Protein AF-A0A1S6KZW1-F1 (afdb_monomer_lite)

Secondary structure (DSSP, 8-state):
--S-----HHHHH-HHHHHHHHSSSSEEEE--HHHHHH----SSS--SEEEE-S-HHHHHHHHHHHHHSS--S-EEEEETTTTEEEEE-SHHHHHTT--

pLDDT: mean 88.58, std 11.57, range [42.31, 96.94]

Radius of gyration: 18.27 Å; chains: 1; bounding box: 40×32×48 Å

Organism: Nilaparvata lugens (NCBI:txid108931)

Structure (mmCIF, N/CA/C/O backbone):
data_AF-A0A1S6KZW1-F1
#
_entry.id   AF-A0A1S6KZW1-F1
#
loop_
_atom_site.group_PDB
_atom_site.id
_atom_site.type_symbol
_atom_site.label_atom_id
_atom_site.label_alt_id
_atom_site.label_comp_id
_atom_site.label_asym_id
_atom_site.label_entity_id
_atom_site.label_seq_id
_atom_site.pdbx_PDB_ins_code
_atom_site.Cartn_x
_atom_site.Cartn_y
_atom_site.Cartn_z
_atom_site.occupancy
_atom_site.B_iso_or_equiv
_atom_site.auth_seq_id
_atom_site.auth_comp_id
_atom_site.auth_asym_id
_atom_site.auth_atom_id
_atom_site.pdbx_PDB_model_num
ATOM 1 N N . GLY A 1 1 ? -6.646 -18.664 7.887 1.00 56.50 1 GLY A N 1
ATOM 2 C CA . GLY A 1 1 ? -6.656 -18.052 9.221 1.00 56.50 1 GLY A CA 1
ATOM 3 C C . GLY A 1 1 ? -7.432 -16.798 9.015 1.00 56.50 1 GLY A C 1
ATOM 4 O O . GLY A 1 1 ? -6.886 -15.879 8.427 1.00 56.50 1 GLY A O 1
ATOM 5 N N . ASP A 1 2 ? -8.713 -16.842 9.346 1.00 79.06 2 ASP A N 1
ATOM 6 C CA . ASP A 1 2 ? -9.725 -16.027 8.659 1.00 79.06 2 ASP A CA 1
ATOM 7 C C . ASP A 1 2 ? -9.991 -14.708 9.400 1.00 79.06 2 ASP A C 1
ATOM 9 O O . ASP A 1 2 ? -11.021 -14.064 9.238 1.00 79.06 2 ASP A O 1
ATOM 13 N N . GLU A 1 3 ? -9.033 -14.315 10.239 1.00 88.12 3 GLU A N 1
ATOM 14 C CA . GLU A 1 3 ? -9.069 -13.114 11.060 1.00 88.12 3 GLU A CA 1
ATOM 15 C C . GLU A 1 3 ? -8.369 -11.955 10.348 1.00 88.12 3 GLU A C 1
ATOM 17 O O . GLU A 1 3 ? -7.293 -12.114 9.762 1.00 88.12 3 GLU A O 1
ATOM 22 N N . ILE A 1 4 ? -8.951 -10.761 10.462 1.00 91.25 4 ILE A N 1
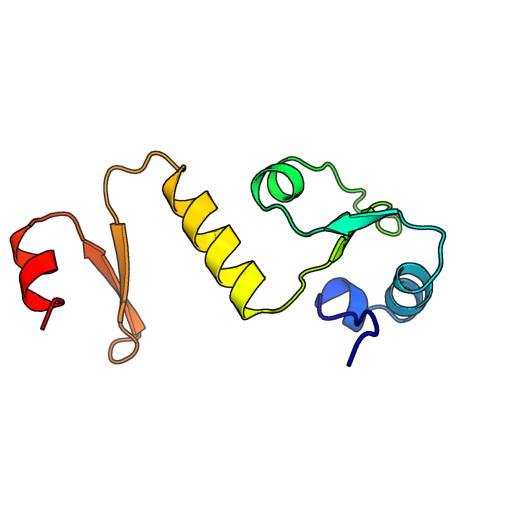ATOM 23 C CA . ILE A 1 4 ? -8.348 -9.525 9.962 1.00 91.25 4 ILE A CA 1
ATOM 24 C C . ILE A 1 4 ? -7.155 -9.157 10.848 1.00 91.25 4 ILE A C 1
ATOM 26 O O . ILE A 1 4 ? -7.251 -9.145 12.074 1.00 91.25 4 ILE A O 1
ATOM 30 N N . LYS A 1 5 ? -6.023 -8.829 10.218 1.00 93.25 5 LYS A N 1
ATOM 31 C CA . LYS A 1 5 ? -4.792 -8.421 10.904 1.00 93.25 5 LYS A CA 1
ATOM 32 C C . LYS A 1 5 ? -4.275 -7.099 10.356 1.00 93.25 5 LYS A C 1
ATOM 34 O O . LYS A 1 5 ? -4.330 -6.849 9.154 1.00 93.25 5 LYS A O 1
ATOM 39 N N . ALA A 1 6 ? -3.728 -6.273 11.243 1.00 94.25 6 ALA A N 1
ATOM 40 C CA . ALA A 1 6 ? -3.064 -5.036 10.866 1.00 94.25 6 ALA A CA 1
ATOM 41 C C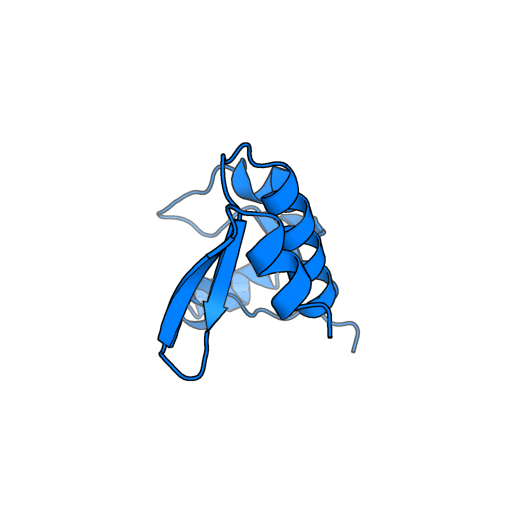 . ALA A 1 6 ? -1.640 -5.325 10.373 1.00 94.25 6 ALA A C 1
ATOM 43 O O . ALA A 1 6 ? -0.894 -6.069 11.006 1.00 94.25 6 ALA A O 1
ATOM 44 N N . TYR A 1 7 ? -1.259 -4.708 9.255 1.00 94.81 7 TYR A N 1
ATOM 45 C CA . TYR A 1 7 ? 0.106 -4.771 8.715 1.00 94.81 7 TYR A CA 1
ATOM 46 C C . TYR A 1 7 ? 0.685 -3.393 8.356 1.00 94.81 7 TYR A C 1
ATOM 48 O O . TYR A 1 7 ? 1.875 -3.278 8.071 1.00 94.81 7 TYR A O 1
ATOM 56 N N . GLY A 1 8 ? -0.138 -2.339 8.336 1.00 94.25 8 GLY A N 1
ATOM 57 C CA . GLY A 1 8 ? 0.305 -0.991 7.991 1.00 94.25 8 GLY A CA 1
ATOM 58 C C . GLY A 1 8 ? 1.217 -0.409 9.069 1.00 94.25 8 GLY A C 1
ATOM 59 O O . GLY A 1 8 ? 0.880 -0.455 10.249 1.00 94.25 8 GLY A O 1
ATOM 60 N N . ALA A 1 9 ? 2.345 0.182 8.667 1.00 94.56 9 ALA A N 1
ATOM 61 C CA . ALA A 1 9 ? 3.332 0.728 9.601 1.00 94.56 9 ALA A CA 1
ATOM 62 C C . ALA A 1 9 ? 2.733 1.768 10.565 1.00 94.56 9 ALA A C 1
ATOM 64 O O . ALA A 1 9 ? 3.009 1.715 11.758 1.00 94.56 9 ALA A O 1
ATOM 65 N N . GLY A 1 10 ? 1.862 2.658 10.067 1.00 91.00 10 GLY A N 1
ATOM 66 C CA . GLY A 1 10 ? 1.190 3.664 10.898 1.00 91.00 10 GLY A CA 1
ATOM 67 C C . GLY A 1 10 ? 0.327 3.042 11.998 1.00 91.00 10 GLY A C 1
ATOM 68 O O . GLY A 1 10 ? 0.429 3.447 13.153 1.00 91.00 10 GLY A O 1
ATOM 69 N N . ILE A 1 11 ? -0.418 1.983 11.662 1.00 93.56 11 ILE A N 1
ATOM 70 C CA . ILE A 1 11 ? -1.221 1.226 12.626 1.00 93.56 11 ILE A CA 1
ATOM 71 C C . ILE A 1 11 ? -0.294 0.558 13.639 1.00 93.56 11 ILE A C 1
ATOM 73 O O . ILE A 1 11 ? -0.395 0.825 14.825 1.00 93.56 11 ILE A O 1
ATOM 77 N N . LEU A 1 12 ? 0.685 -0.224 13.180 1.00 93.44 12 LEU A N 1
ATOM 78 C CA . LEU A 1 12 ? 1.589 -0.974 14.060 1.00 93.44 12 LEU A CA 1
ATOM 79 C C . LEU A 1 12 ? 2.441 -0.090 14.988 1.00 93.44 12 LEU A C 1
ATOM 81 O O . LEU A 1 12 ? 2.867 -0.551 16.044 1.00 93.44 12 LEU A O 1
ATOM 85 N N . SER A 1 13 ? 2.690 1.164 14.610 1.00 93.12 13 SER A N 1
ATOM 86 C CA . SER A 1 13 ? 3.435 2.129 15.429 1.00 93.12 13 SER A CA 1
ATOM 87 C C . SER A 1 13 ? 2.589 2.873 16.468 1.00 93.12 13 SER A C 1
ATOM 89 O O . SER A 1 13 ? 3.151 3.535 17.339 1.00 93.12 13 SER A O 1
ATOM 91 N N . SER A 1 14 ? 1.258 2.781 16.395 1.00 92.44 14 SER A N 1
ATOM 92 C CA . SER A 1 14 ? 0.335 3.521 17.255 1.00 92.44 14 SER A CA 1
ATOM 93 C C . SER A 1 14 ? -0.586 2.559 17.991 1.00 92.44 14 SER A C 1
ATOM 95 O O . SER A 1 14 ? -1.491 1.967 17.409 1.00 92.44 14 SER A O 1
ATOM 97 N N . PHE A 1 15 ? -0.384 2.438 19.303 1.00 91.00 15 PHE A N 1
ATOM 98 C CA . PHE A 1 15 ? -1.196 1.563 20.149 1.00 91.00 15 PHE A CA 1
ATOM 99 C C . PHE A 1 15 ? -2.704 1.842 20.001 1.00 91.00 15 PHE A C 1
ATOM 101 O O . PHE A 1 15 ? -3.485 0.917 19.791 1.00 91.00 15 PHE A O 1
ATOM 108 N N . GLY A 1 16 ? -3.100 3.121 20.020 1.00 92.81 16 GLY A N 1
ATOM 109 C CA . GLY A 1 16 ? -4.503 3.517 19.861 1.00 92.81 16 GLY A CA 1
ATOM 110 C C . GLY A 1 16 ? -5.063 3.228 18.465 1.00 92.81 16 GLY A C 1
ATOM 111 O O . GLY A 1 16 ? -6.229 2.862 18.338 1.00 92.81 16 GLY A O 1
ATOM 112 N N . GLU A 1 17 ? -4.237 3.331 17.421 1.00 91.00 17 GLU A N 1
ATOM 113 C CA . GLU A 1 17 ? -4.650 3.028 16.044 1.00 91.00 17 GLU A CA 1
ATOM 114 C C . GLU A 1 17 ? -4.869 1.522 15.846 1.00 91.00 17 GLU A C 1
ATOM 116 O O . GLU A 1 17 ? -5.824 1.130 15.175 1.00 91.00 17 GLU A O 1
ATOM 121 N N . ILE A 1 18 ? -4.032 0.666 16.456 1.00 93.81 18 ILE A N 1
ATOM 122 C CA . ILE A 1 18 ? -4.232 -0.794 16.441 1.00 93.81 18 ILE A CA 1
ATOM 123 C C . ILE A 1 18 ? -5.606 -1.123 17.018 1.00 93.81 18 ILE A C 1
ATOM 125 O O . ILE A 1 18 ? -6.407 -1.761 16.334 1.00 93.81 18 ILE A O 1
ATOM 129 N N . GLU A 1 19 ? -5.897 -0.663 18.238 1.00 93.19 19 GLU A N 1
ATOM 130 C CA . GLU A 1 19 ? -7.179 -0.935 18.895 1.00 93.19 19 GLU A CA 1
ATOM 131 C C . GLU A 1 19 ? -8.350 -0.383 18.079 1.00 93.19 19 GLU A C 1
ATOM 133 O O . GLU A 1 19 ? -9.314 -1.102 17.817 1.00 93.19 19 GLU A O 1
ATOM 138 N N . TYR A 1 20 ? -8.250 0.863 17.608 1.00 93.81 20 TYR A N 1
ATOM 139 C CA . TYR A 1 20 ? -9.296 1.497 16.811 1.00 93.81 20 TYR A CA 1
ATOM 140 C C . TYR A 1 20 ? -9.583 0.728 15.512 1.00 93.81 20 TYR A C 1
ATOM 142 O O . TYR A 1 20 ? -10.750 0.456 15.216 1.00 93.81 20 TYR A O 1
ATOM 150 N N . SER A 1 21 ? -8.543 0.309 14.782 1.00 92.56 21 SER A N 1
ATOM 151 C CA . SER A 1 21 ? -8.668 -0.420 13.510 1.00 92.56 21 SER A CA 1
ATOM 152 C C . SER A 1 21 ? -9.372 -1.776 13.645 1.00 92.56 21 SER A C 1
ATOM 154 O O . SER A 1 21 ? -10.007 -2.240 12.696 1.00 92.56 21 SER A O 1
ATOM 156 N N . MET A 1 22 ? -9.312 -2.390 14.831 1.00 91.38 22 MET A N 1
ATOM 157 C CA . MET A 1 22 ? -9.948 -3.680 15.123 1.00 91.38 22 MET A CA 1
ATOM 158 C C . MET A 1 22 ? -11.401 -3.551 15.598 1.00 91.38 22 MET A C 1
ATOM 160 O O . MET A 1 22 ? -12.110 -4.551 15.649 1.00 91.38 22 MET A O 1
ATOM 164 N N . THR A 1 23 ? -11.872 -2.342 15.912 1.00 92.75 23 THR A N 1
ATOM 165 C CA . THR A 1 23 ? -13.275 -2.094 16.298 1.00 92.75 23 THR A CA 1
ATOM 166 C C . THR A 1 23 ? -14.197 -2.012 15.079 1.00 92.75 23 THR A C 1
ATOM 168 O O . THR A 1 23 ? -13.731 -1.957 13.943 1.00 92.75 23 THR A O 1
ATOM 171 N N . ASP A 1 24 ? -15.508 -1.920 15.300 1.00 90.81 24 ASP A N 1
ATOM 172 C CA . ASP A 1 24 ? -16.506 -1.697 14.239 1.00 90.81 24 ASP A CA 1
ATOM 173 C C . ASP A 1 24 ? -16.725 -0.213 13.893 1.00 90.81 24 ASP A C 1
ATOM 175 O O . ASP A 1 24 ? -17.604 0.120 13.102 1.00 90.81 24 ASP A O 1
ATOM 179 N N . LYS A 1 25 ? -15.948 0.700 14.495 1.00 92.81 25 LYS A N 1
ATOM 180 C CA . LYS A 1 25 ? -16.052 2.144 14.234 1.00 92.81 25 LYS A CA 1
ATOM 181 C C . LYS A 1 25 ? -15.578 2.536 12.830 1.00 92.81 25 LYS A C 1
ATOM 183 O O . LYS A 1 25 ? -16.304 3.288 12.182 1.00 92.81 25 LYS A O 1
ATOM 188 N N . PRO A 1 26 ? -14.391 2.104 12.361 1.00 94.56 26 PRO A N 1
ATOM 189 C CA . PRO A 1 26 ? -13.973 2.410 11.006 1.00 94.56 26 PRO A CA 1
ATOM 190 C C . PRO A 1 26 ? -14.618 1.469 9.992 1.00 94.56 26 PRO A C 1
ATOM 192 O O . PRO A 1 26 ? -14.826 0.277 10.242 1.00 94.56 26 PRO A O 1
ATOM 195 N N . GLU A 1 27 ? -14.858 1.993 8.798 1.00 95.38 27 GLU A N 1
ATOM 196 C CA . GLU A 1 27 ? -15.339 1.203 7.679 1.00 95.38 27 GLU A CA 1
ATOM 197 C C . GLU A 1 27 ? -14.200 0.348 7.112 1.00 95.38 27 GLU A C 1
ATOM 199 O O . GLU A 1 27 ? -13.141 0.856 6.738 1.00 95.38 27 GLU A O 1
ATOM 204 N N . LYS A 1 28 ? -14.410 -0.967 7.025 1.00 94.62 28 LYS A N 1
ATOM 205 C CA . LYS A 1 28 ? -13.448 -1.894 6.419 1.00 94.62 28 LYS A CA 1
ATOM 206 C C . LYS A 1 28 ? -13.926 -2.269 5.022 1.00 94.62 28 LYS A C 1
ATOM 208 O O . LYS A 1 28 ? -14.990 -2.867 4.877 1.00 94.62 28 LYS A O 1
ATOM 213 N N . ARG A 1 29 ? -13.146 -1.927 3.998 1.00 95.56 29 ARG A N 1
ATOM 214 C CA . ARG A 1 29 ? -13.462 -2.209 2.587 1.00 95.56 29 ARG A CA 1
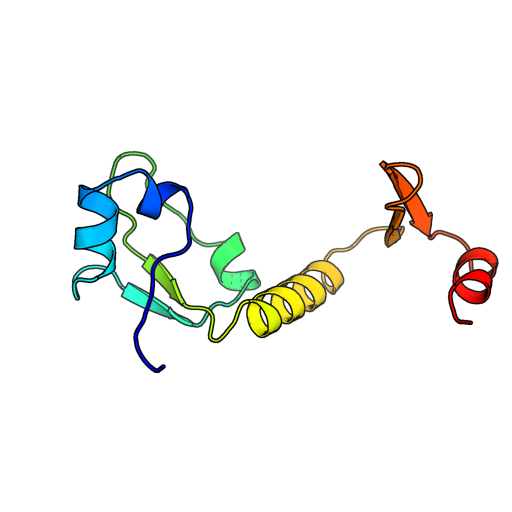ATOM 215 C C . ARG A 1 29 ? -12.466 -3.201 1.992 1.00 95.56 29 ARG A C 1
ATOM 217 O O . ARG A 1 29 ? -11.304 -3.188 2.396 1.00 95.56 29 ARG A O 1
ATOM 224 N N . PRO A 1 30 ? -12.857 -4.015 1.000 1.00 96.19 30 PRO A N 1
ATOM 225 C CA . PRO A 1 30 ? -11.897 -4.774 0.207 1.00 96.19 30 PRO A CA 1
ATOM 226 C C . PRO A 1 30 ? -10.877 -3.849 -0.462 1.00 96.19 30 PRO A C 1
ATOM 228 O O . PRO A 1 30 ? -11.223 -2.755 -0.913 1.00 96.19 30 PRO A O 1
ATOM 231 N N . PHE A 1 31 ? -9.620 -4.281 -0.533 1.00 96.94 31 PHE A N 1
ATOM 232 C CA . PHE A 1 31 ? -8.562 -3.508 -1.174 1.00 96.94 31 PHE A CA 1
ATOM 233 C C . PHE A 1 31 ? -8.803 -3.362 -2.685 1.00 96.94 31 PHE A C 1
ATOM 235 O O . PHE A 1 31 ? -8.799 -4.349 -3.426 1.00 96.94 31 PHE A O 1
ATOM 242 N N . ASP A 1 32 ? -8.963 -2.108 -3.112 1.00 95.94 32 ASP A N 1
ATOM 243 C CA . ASP A 1 32 ? -9.049 -1.655 -4.500 1.00 95.94 32 ASP A CA 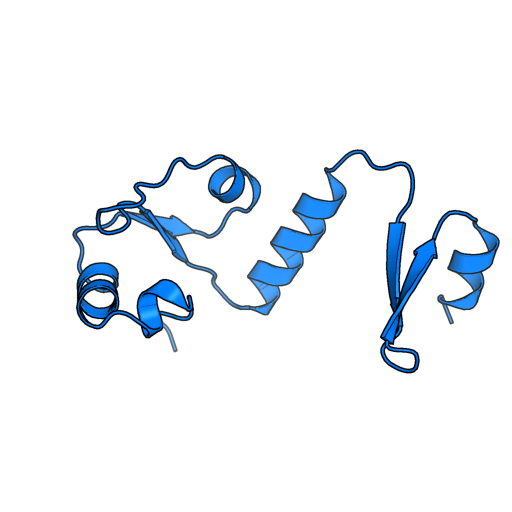1
ATOM 244 C C . ASP A 1 32 ? -8.068 -0.479 -4.686 1.00 95.94 32 ASP A C 1
ATOM 246 O O . ASP A 1 32 ? -8.293 0.594 -4.113 1.00 95.94 32 ASP A O 1
ATOM 250 N N . PRO A 1 33 ? -6.986 -0.647 -5.471 1.00 95.62 33 PRO A N 1
ATOM 251 C CA . PRO A 1 33 ? -5.988 0.398 -5.685 1.00 95.62 33 PRO A CA 1
ATOM 252 C C . PRO A 1 33 ? -6.548 1.703 -6.259 1.00 95.62 33 PRO A C 1
ATOM 254 O O . PRO A 1 33 ? -6.076 2.775 -5.886 1.00 95.62 33 PRO A O 1
ATOM 257 N N . SER A 1 34 ? -7.556 1.638 -7.133 1.00 94.88 34 SER A N 1
ATOM 258 C CA . SER A 1 34 ? -8.113 2.824 -7.799 1.00 94.88 34 SER A CA 1
ATOM 259 C C . SER A 1 34 ? -8.883 3.696 -6.812 1.00 94.88 34 SER A C 1
ATOM 261 O O . SER A 1 34 ? -8.747 4.925 -6.799 1.00 94.88 34 SER A O 1
ATOM 263 N N . GLN A 1 35 ? -9.661 3.050 -5.941 1.00 95.44 35 GLN A N 1
ATOM 264 C CA . GLN A 1 35 ? -10.377 3.726 -4.864 1.00 95.44 35 GLN A CA 1
ATOM 265 C C . GLN A 1 35 ? -9.420 4.203 -3.775 1.00 95.44 35 GLN A C 1
ATOM 267 O O . GLN A 1 35 ? -9.505 5.359 -3.362 1.00 95.44 35 GLN A O 1
ATOM 272 N N . ALA A 1 36 ? -8.488 3.352 -3.338 1.00 95.50 36 ALA A N 1
ATOM 273 C CA . ALA A 1 36 ? -7.525 3.694 -2.296 1.00 95.50 36 ALA A CA 1
ATOM 274 C C . ALA A 1 36 ? -6.660 4.901 -2.695 1.00 95.50 36 ALA A C 1
ATOM 276 O O . ALA A 1 36 ? -6.471 5.803 -1.884 1.00 95.50 36 ALA A O 1
ATOM 277 N N . ALA A 1 37 ? -6.219 4.977 -3.956 1.00 94.75 37 ALA A N 1
ATOM 278 C CA . ALA A 1 37 ? -5.443 6.106 -4.473 1.00 94.75 37 ALA A CA 1
ATOM 279 C C . ALA A 1 37 ? -6.220 7.436 -4.495 1.00 94.75 37 ALA A C 1
ATOM 281 O O . ALA A 1 37 ? -5.610 8.500 -4.422 1.00 94.75 37 ALA A O 1
ATOM 282 N N . SER A 1 38 ? -7.552 7.385 -4.593 1.00 94.50 38 SER A N 1
ATOM 283 C CA . SER A 1 38 ? -8.418 8.573 -4.670 1.00 94.50 38 SER A CA 1
ATOM 284 C C . SER A 1 38 ? -9.072 8.943 -3.333 1.00 94.50 38 SER A C 1
ATOM 286 O O . SER A 1 38 ? -9.723 9.986 -3.220 1.00 94.50 38 SER A O 1
ATOM 288 N N . THR A 1 39 ? -8.947 8.087 -2.318 1.00 94.94 39 THR A N 1
ATOM 289 C CA . THR A 1 39 ? -9.630 8.250 -1.033 1.00 94.94 39 THR A CA 1
ATOM 290 C C . THR A 1 39 ? -8.954 9.332 -0.204 1.00 94.94 39 THR A C 1
ATOM 292 O O . THR A 1 39 ? -7.753 9.291 0.053 1.00 94.94 39 THR A O 1
ATOM 295 N N . LYS A 1 40 ? -9.739 10.323 0.231 1.00 93.81 40 LYS A N 1
ATOM 296 C CA . LYS A 1 40 ? -9.268 11.364 1.148 1.00 93.81 40 LYS A CA 1
ATOM 297 C C . LYS A 1 40 ? -9.090 10.777 2.544 1.00 93.81 40 LYS A C 1
ATOM 299 O O . LYS A 1 40 ? -9.935 10.009 2.994 1.00 93.81 40 LYS A O 1
ATOM 304 N N . TYR A 1 41 ? -8.037 11.199 3.232 1.00 92.00 41 TYR A N 1
ATOM 305 C CA . TYR A 1 41 ? -7.708 10.727 4.570 1.00 92.00 41 TYR A CA 1
ATOM 306 C C . TYR A 1 41 ? -7.413 11.905 5.515 1.00 92.00 41 TYR A C 1
ATOM 308 O O . TYR A 1 41 ? -6.785 12.882 5.092 1.00 92.00 41 TYR A O 1
ATOM 316 N N . PRO A 1 42 ? -7.877 11.858 6.779 1.00 91.12 42 PRO A N 1
ATOM 317 C CA . PRO A 1 42 ? -7.497 12.838 7.788 1.00 91.12 42 PRO A CA 1
ATOM 318 C C . PRO A 1 42 ? -6.050 12.608 8.243 1.00 91.12 42 PRO A C 1
ATOM 320 O O . PRO A 1 42 ? -5.592 11.472 8.341 1.00 91.12 42 PRO A O 1
ATOM 323 N N . ILE A 1 43 ? -5.323 13.692 8.534 1.00 88.31 43 ILE A N 1
ATOM 324 C CA . ILE A 1 43 ? -3.923 13.627 8.999 1.00 88.31 43 ILE A CA 1
ATOM 325 C C . ILE A 1 43 ? -3.847 13.537 10.532 1.00 88.31 43 ILE A C 1
ATOM 327 O O . ILE A 1 43 ? -2.934 12.924 11.072 1.00 88.31 43 ILE A O 1
ATOM 331 N N . THR A 1 44 ? -4.788 14.172 11.236 1.00 89.81 44 THR A N 1
ATOM 332 C CA . THR A 1 44 ? -4.744 14.375 12.696 1.00 89.81 44 THR A CA 1
ATOM 333 C C . THR A 1 44 ? -5.624 13.415 13.492 1.00 89.81 44 THR A C 1
ATOM 335 O O . THR A 1 44 ? -5.552 13.407 14.716 1.00 89.81 44 THR A O 1
ATOM 338 N N . GLU A 1 45 ? -6.478 12.648 12.820 1.00 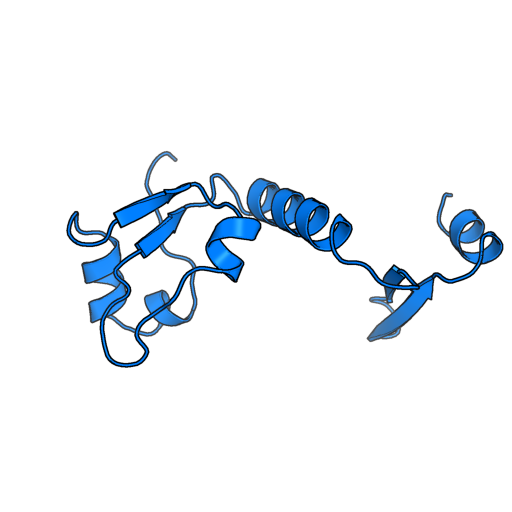91.88 45 GLU A N 1
ATOM 339 C CA . GLU A 1 45 ? -7.480 11.772 13.434 1.00 91.88 45 GLU A CA 1
ATOM 340 C C . GLU A 1 45 ? -7.286 10.326 12.971 1.00 91.88 45 GLU A C 1
ATOM 342 O O . GLU A 1 45 ? -6.599 10.067 11.979 1.00 91.88 45 GLU A O 1
ATOM 347 N N . TYR A 1 46 ? -7.919 9.386 13.679 1.00 92.44 46 TYR A N 1
ATOM 348 C CA . TYR A 1 46 ? -7.929 7.982 13.278 1.00 92.44 46 TYR A CA 1
ATOM 349 C C . TYR A 1 46 ? -8.588 7.792 11.913 1.00 92.44 46 TYR A C 1
ATOM 351 O O . TYR A 1 46 ? -9.531 8.503 11.551 1.00 92.44 46 TYR A O 1
ATOM 359 N N . GLN A 1 47 ? -8.097 6.815 11.154 1.00 93.56 47 GLN A N 1
ATOM 360 C CA . GLN A 1 47 ? -8.547 6.631 9.780 1.00 93.56 47 GLN A CA 1
ATOM 361 C C . GLN A 1 47 ? -9.987 6.098 9.727 1.00 93.56 47 GLN A C 1
ATOM 363 O O . GLN A 1 47 ? -10.259 5.016 10.242 1.00 93.56 47 GLN A O 1
ATOM 368 N N . PRO A 1 48 ? -10.924 6.801 9.066 1.00 94.12 48 PRO A N 1
ATOM 369 C CA . PRO A 1 48 ? -12.321 6.377 9.016 1.00 94.12 48 PRO A CA 1
ATOM 370 C C . PRO A 1 48 ? -12.532 5.147 8.126 1.00 94.12 48 PRO A C 1
ATOM 372 O O . PRO A 1 48 ? -13.558 4.480 8.244 1.00 94.12 48 PRO A O 1
ATOM 375 N N . ILE A 1 49 ? -11.588 4.862 7.222 1.00 95.62 49 ILE A N 1
ATOM 376 C CA . ILE A 1 49 ? -11.650 3.764 6.257 1.00 95.62 49 ILE A CA 1
ATOM 377 C C . ILE A 1 49 ? -10.330 2.992 6.308 1.00 95.62 49 ILE A C 1
ATOM 379 O O . ILE A 1 49 ? -9.259 3.583 6.160 1.00 95.62 49 ILE A O 1
ATOM 383 N N . TYR A 1 50 ? -10.412 1.669 6.436 1.00 95.75 50 TYR A N 1
ATOM 384 C CA . TYR A 1 50 ? -9.285 0.756 6.244 1.00 95.75 50 TYR A CA 1
ATOM 385 C C . TYR A 1 50 ? -9.558 -0.182 5.069 1.00 95.75 50 TYR A C 1
ATOM 387 O O . TYR A 1 50 ? -10.672 -0.675 4.883 1.00 95.75 50 TYR A O 1
ATOM 395 N N . TYR A 1 51 ? -8.515 -0.462 4.292 1.00 96.12 51 TYR A N 1
ATOM 396 C CA . TYR A 1 51 ? -8.576 -1.421 3.196 1.00 96.12 51 TYR A CA 1
ATOM 397 C C . TYR A 1 51 ? -8.016 -2.773 3.628 1.00 96.12 51 TYR A C 1
ATOM 399 O O . TYR A 1 51 ? -6.902 -2.861 4.143 1.00 96.12 51 TYR A O 1
ATOM 407 N N . VAL A 1 52 ? -8.789 -3.828 3.392 1.00 95.69 52 VAL A N 1
ATOM 408 C CA . VAL A 1 52 ? -8.454 -5.207 3.736 1.00 95.69 52 VAL A CA 1
ATOM 409 C C . VAL A 1 52 ? -8.057 -5.943 2.465 1.00 95.69 52 VAL A C 1
ATOM 411 O O . VAL A 1 52 ? -8.854 -6.091 1.538 1.00 95.69 52 VAL A O 1
ATOM 414 N N . ALA A 1 53 ? -6.807 -6.392 2.417 1.00 95.25 53 ALA A N 1
ATOM 415 C CA . ALA A 1 53 ? -6.324 -7.290 1.380 1.00 95.25 53 ALA A CA 1
ATOM 416 C C . ALA A 1 53 ? -6.549 -8.745 1.804 1.00 95.25 53 ALA A C 1
ATOM 418 O O . ALA A 1 53 ? -6.282 -9.097 2.952 1.00 95.25 53 ALA A O 1
ATOM 419 N N . GLU A 1 54 ? -6.979 -9.597 0.872 1.00 93.25 54 GLU A N 1
ATOM 420 C CA . GLU A 1 54 ? -7.129 -11.037 1.131 1.00 93.25 54 GLU A CA 1
ATOM 421 C C . GLU A 1 54 ? -5.768 -11.707 1.357 1.00 93.25 54 GLU A C 1
ATOM 423 O O . GLU A 1 54 ? -5.618 -12.605 2.184 1.00 93.25 54 GLU A O 1
ATOM 428 N N . SER A 1 55 ? -4.747 -11.247 0.631 1.00 95.06 55 SER A N 1
ATOM 429 C CA . SER A 1 55 ? -3.355 -11.645 0.820 1.00 95.06 55 SER A CA 1
ATOM 430 C C . SER A 1 55 ? -2.401 -10.586 0.263 1.00 95.06 55 SER A C 1
ATOM 432 O O . SER A 1 55 ? -2.779 -9.756 -0.566 1.00 95.06 55 SER A O 1
ATOM 434 N N . PHE A 1 56 ? -1.126 -10.642 0.659 1.00 95.00 56 PHE A N 1
ATOM 435 C CA . PHE A 1 56 ? -0.093 -9.796 0.048 1.00 95.00 56 PHE A CA 1
ATOM 436 C C . PHE A 1 56 ? 0.107 -10.086 -1.444 1.00 95.00 56 PHE A C 1
ATOM 438 O O . PHE A 1 56 ? 0.500 -9.190 -2.189 1.00 95.00 56 PHE A O 1
ATOM 445 N N . GLN A 1 57 ? -0.161 -11.320 -1.882 1.00 95.69 57 GLN A N 1
ATOM 446 C CA . GLN A 1 57 ? -0.066 -11.700 -3.288 1.00 95.69 57 GLN A CA 1
ATOM 447 C C . GLN A 1 57 ? -1.187 -11.040 -4.106 1.00 95.69 57 GLN A C 1
ATOM 449 O O . GLN A 1 57 ? -0.885 -10.358 -5.080 1.00 95.69 57 GLN A O 1
ATOM 454 N N . ASP A 1 58 ? -2.439 -11.140 -3.647 1.00 94.06 58 ASP A N 1
ATOM 455 C CA . ASP A 1 58 ? -3.593 -10.452 -4.253 1.00 94.06 58 ASP A CA 1
ATOM 456 C C . ASP A 1 58 ? -3.378 -8.931 -4.310 1.00 94.06 58 ASP A C 1
ATOM 458 O O . ASP A 1 58 ? -3.517 -8.309 -5.363 1.00 94.06 58 ASP A O 1
ATOM 462 N N . ALA A 1 59 ? -2.929 -8.325 -3.204 1.00 95.69 59 ALA A N 1
ATOM 463 C CA . ALA A 1 59 ? -2.637 -6.893 -3.168 1.00 95.69 59 ALA A CA 1
ATOM 464 C C . ALA A 1 59 ? -1.557 -6.489 -4.186 1.00 95.69 59 ALA A C 1
ATOM 466 O O . ALA A 1 59 ? -1.693 -5.474 -4.870 1.00 95.69 59 ALA A O 1
ATOM 467 N N . LYS A 1 60 ? -0.488 -7.283 -4.308 1.00 96.19 60 LYS A N 1
ATOM 468 C CA . LYS A 1 60 ? 0.592 -7.042 -5.272 1.00 96.19 60 LYS A CA 1
ATOM 469 C C . LYS A 1 60 ? 0.098 -7.137 -6.714 1.00 96.19 60 LYS A C 1
ATOM 471 O O . LYS A 1 60 ? 0.495 -6.306 -7.533 1.00 96.19 60 LYS A O 1
ATOM 476 N N . ASP A 1 61 ? -0.736 -8.123 -7.025 1.00 96.06 61 ASP A N 1
ATOM 477 C CA . ASP A 1 61 ? -1.264 -8.313 -8.376 1.00 96.06 61 ASP A CA 1
ATOM 478 C C . ASP A 1 61 ? -2.240 -7.187 -8.750 1.00 96.06 61 ASP A C 1
ATOM 480 O O . ASP A 1 61 ? -2.049 -6.551 -9.788 1.00 96.06 61 ASP A O 1
ATOM 484 N N . LYS A 1 62 ? -3.148 -6.798 -7.845 1.00 96.44 62 LYS A N 1
ATOM 485 C CA . LYS A 1 62 ? -4.024 -5.624 -8.025 1.00 96.44 62 LYS A CA 1
ATOM 486 C C . LYS A 1 62 ? -3.240 -4.332 -8.254 1.00 96.44 62 LYS A C 1
ATOM 488 O O . LYS A 1 62 ? -3.557 -3.552 -9.151 1.00 96.44 62 LYS A O 1
ATOM 493 N N . VAL A 1 63 ? -2.183 -4.089 -7.473 1.00 96.25 63 VAL A N 1
ATOM 494 C CA . VAL A 1 63 ? -1.320 -2.907 -7.661 1.00 96.25 63 VAL A CA 1
ATOM 495 C C . VAL A 1 63 ? -0.589 -2.959 -9.003 1.00 96.25 63 VAL A C 1
ATOM 497 O O . VAL A 1 63 ? -0.412 -1.920 -9.638 1.00 96.25 63 VAL A O 1
ATOM 500 N N . ARG A 1 64 ? -0.170 -4.143 -9.465 1.00 93.81 64 ARG A N 1
ATOM 501 C CA . ARG A 1 64 ? 0.464 -4.301 -10.781 1.00 93.81 64 ARG A CA 1
ATOM 502 C C . ARG A 1 64 ? -0.509 -3.976 -11.913 1.00 93.81 64 ARG A C 1
ATOM 504 O O . ARG A 1 64 ? -0.112 -3.269 -12.838 1.00 93.81 64 ARG A O 1
ATOM 511 N N . GLU A 1 65 ? -1.744 -4.461 -11.833 1.00 94.06 65 GLU A N 1
ATOM 512 C CA . GLU A 1 65 ? -2.804 -4.149 -12.798 1.00 94.06 65 GLU A CA 1
ATOM 513 C C . GLU A 1 65 ? -3.096 -2.646 -12.826 1.00 94.06 65 GLU A C 1
ATOM 515 O O . GLU A 1 65 ? -3.054 -2.031 -13.892 1.00 94.06 65 GLU A O 1
ATOM 520 N N . PHE A 1 66 ? -3.252 -2.025 -11.654 1.00 94.69 66 PHE A N 1
ATOM 521 C CA . PHE A 1 66 ? -3.423 -0.577 -11.520 1.00 94.69 66 PHE A CA 1
ATOM 522 C C . PHE A 1 66 ? -2.236 0.213 -12.090 1.00 94.69 66 PHE A C 1
ATOM 524 O O . PHE A 1 66 ? -2.407 1.177 -12.829 1.00 94.69 66 PHE A O 1
ATOM 531 N N . ALA A 1 67 ? -1.000 -0.214 -11.833 1.00 92.25 67 ALA A N 1
ATOM 532 C CA . ALA A 1 67 ? 0.178 0.422 -12.420 1.00 92.25 67 ALA A CA 1
ATOM 533 C C . ALA A 1 67 ? 0.244 0.270 -13.954 1.00 92.25 67 ALA A C 1
ATOM 535 O O . ALA A 1 67 ? 0.969 1.023 -14.609 1.00 92.25 67 ALA A O 1
ATOM 536 N N . GLY A 1 68 ? -0.472 -0.704 -14.524 1.00 89.69 68 GLY A N 1
ATOM 537 C CA . GLY A 1 68 ? -0.644 -0.890 -15.964 1.00 89.69 68 GLY A CA 1
ATOM 538 C C . GLY A 1 68 ? -1.609 0.110 -16.601 1.00 89.69 68 GLY A C 1
ATOM 539 O O . GLY A 1 68 ? -1.448 0.422 -17.778 1.00 89.69 68 GLY A O 1
ATOM 540 N N . THR A 1 69 ? -2.558 0.668 -15.841 1.00 91.62 69 THR A N 1
ATOM 541 C CA . THR A 1 69 ? -3.487 1.698 -16.343 1.00 91.62 69 THR A CA 1
ATOM 542 C C . THR A 1 69 ? -2.858 3.091 -16.393 1.00 91.62 69 THR A C 1
ATOM 544 O O . THR A 1 69 ? -3.439 4.013 -16.962 1.00 91.62 69 THR A O 1
ATOM 547 N N . LEU A 1 70 ? -1.678 3.273 -15.790 1.00 90.00 70 LEU A N 1
ATOM 548 C CA . LEU A 1 70 ? -0.952 4.538 -15.799 1.00 90.00 70 LEU A CA 1
ATOM 549 C C . LEU A 1 70 ? -0.281 4.764 -17.157 1.00 90.00 70 LEU A C 1
ATOM 551 O O . LEU A 1 70 ? 0.593 4.000 -17.571 1.00 90.00 70 LEU A O 1
ATOM 555 N N . THR A 1 71 ? -0.633 5.860 -17.826 1.00 87.00 71 THR A N 1
ATOM 556 C CA . THR A 1 71 ? -0.005 6.258 -19.089 1.00 87.00 71 THR A CA 1
ATOM 557 C C . THR A 1 71 ? 1.445 6.674 -18.850 1.00 87.00 71 THR A C 1
ATOM 559 O O . THR A 1 71 ? 1.717 7.730 -18.278 1.00 87.00 71 THR A O 1
ATOM 562 N N . ARG A 1 72 ? 2.393 5.854 -19.309 1.00 86.94 72 ARG A N 1
ATOM 563 C CA . ARG A 1 72 ? 3.833 6.146 -19.272 1.00 86.94 72 ARG A CA 1
ATOM 564 C C . ARG A 1 72 ? 4.514 5.674 -20.561 1.00 86.94 72 ARG A C 1
ATOM 566 O O . ARG A 1 72 ? 4.152 4.618 -21.071 1.00 86.94 72 ARG A O 1
ATOM 573 N N . PRO A 1 73 ? 5.514 6.408 -21.080 1.00 86.00 73 PRO A N 1
ATOM 574 C CA . PRO A 1 73 ? 6.158 6.073 -22.353 1.00 86.00 73 PRO A CA 1
ATOM 575 C C . PRO A 1 73 ? 7.175 4.920 -22.263 1.00 86.00 73 PRO A C 1
ATOM 577 O O . PRO A 1 73 ? 7.789 4.567 -23.265 1.00 86.00 73 PRO A O 1
ATOM 580 N N . PHE A 1 74 ? 7.400 4.349 -21.077 1.00 85.06 74 PHE A N 1
ATOM 581 C CA . PHE A 1 74 ? 8.372 3.281 -20.845 1.00 85.06 74 PHE A CA 1
ATOM 582 C C . PHE A 1 74 ? 7.942 2.380 -19.684 1.00 85.06 74 PHE A C 1
ATOM 584 O O . PHE A 1 74 ? 7.168 2.784 -18.815 1.00 85.06 74 PHE A O 1
ATOM 591 N N . HIS A 1 75 ? 8.511 1.177 -19.628 1.00 83.81 75 HIS A N 1
ATOM 592 C CA . HIS A 1 75 ? 8.425 0.303 -18.460 1.00 83.81 75 HIS A CA 1
ATOM 593 C C . HIS A 1 75 ? 9.752 0.295 -17.701 1.00 83.81 75 HIS A C 1
ATOM 595 O O . HIS A 1 75 ? 10.801 0.636 -18.247 1.00 83.81 75 HIS A O 1
ATOM 601 N N . VAL A 1 76 ? 9.707 -0.091 -16.429 1.00 89.81 76 VAL A N 1
ATOM 602 C CA . VAL A 1 76 ? 10.891 -0.192 -15.574 1.00 89.81 76 VAL A CA 1
ATOM 603 C C . VAL A 1 76 ? 10.981 -1.577 -14.956 1.00 89.81 76 VAL A C 1
ATOM 605 O O . VAL A 1 76 ? 9.959 -2.186 -14.630 1.00 89.81 76 VAL A O 1
ATOM 608 N N . ARG A 1 77 ? 12.207 -2.060 -14.775 1.00 88.38 77 ARG A N 1
ATOM 609 C CA . ARG A 1 77 ? 12.513 -3.282 -14.033 1.00 88.38 77 ARG A CA 1
ATOM 610 C C . ARG A 1 77 ? 13.626 -3.003 -13.034 1.00 88.38 77 ARG A C 1
ATOM 612 O O . ARG A 1 77 ? 14.591 -2.323 -13.359 1.00 88.38 77 ARG A O 1
ATOM 619 N N . TYR A 1 78 ? 13.494 -3.547 -11.832 1.00 92.06 78 TYR A N 1
ATOM 620 C CA . TYR A 1 78 ? 14.560 -3.520 -10.837 1.00 92.06 78 TYR A CA 1
ATOM 621 C C . TYR A 1 78 ? 15.560 -4.655 -11.095 1.00 92.06 78 TYR A C 1
ATOM 623 O O . TYR A 1 78 ? 15.145 -5.805 -11.262 1.00 92.06 78 TYR A O 1
ATOM 631 N N . ASN A 1 79 ? 16.855 -4.338 -11.128 1.00 92.31 79 ASN A N 1
ATOM 632 C CA . ASN A 1 79 ? 17.936 -5.316 -11.162 1.00 92.31 79 ASN A CA 1
ATOM 633 C C . ASN A 1 79 ? 18.516 -5.478 -9.742 1.00 92.31 79 ASN A C 1
ATOM 635 O O . ASN A 1 79 ? 19.185 -4.564 -9.259 1.00 92.31 79 ASN A O 1
ATOM 639 N N . PRO A 1 80 ? 18.290 -6.622 -9.067 1.00 93.12 80 PRO A N 1
ATOM 640 C CA . PRO A 1 80 ? 18.740 -6.822 -7.692 1.00 93.12 80 PRO A CA 1
ATOM 641 C C . PRO A 1 80 ? 20.253 -7.038 -7.558 1.00 93.12 80 PRO A C 1
ATOM 643 O O . PRO A 1 80 ? 20.768 -6.909 -6.457 1.00 93.12 80 PRO A O 1
ATOM 646 N N . TYR A 1 81 ? 20.966 -7.371 -8.640 1.00 93.19 81 TYR A N 1
ATOM 647 C CA . TYR A 1 81 ? 22.413 -7.616 -8.596 1.00 93.19 81 TYR A CA 1
ATOM 648 C C . TYR A 1 81 ? 23.225 -6.323 -8.625 1.00 93.19 81 TYR A C 1
ATOM 650 O O . TYR A 1 81 ? 24.311 -6.259 -8.060 1.00 93.19 81 TYR A O 1
ATOM 658 N N . THR A 1 82 ? 22.710 -5.309 -9.317 1.00 94.06 82 THR A N 1
ATOM 659 C CA . THR A 1 82 ? 23.351 -3.996 -9.447 1.00 94.06 82 THR A CA 1
ATOM 660 C C . THR A 1 82 ? 22.637 -2.912 -8.649 1.00 94.06 82 THR A C 1
ATOM 662 O O . THR A 1 82 ? 23.107 -1.782 -8.633 1.00 94.06 82 THR A O 1
ATOM 665 N N . GLU A 1 83 ? 21.499 -3.238 -8.028 1.00 95.06 83 GLU A N 1
ATOM 666 C CA . GLU A 1 83 ? 20.625 -2.303 -7.309 1.00 95.06 83 GLU A CA 1
ATOM 667 C C . GLU A 1 83 ? 20.177 -1.109 -8.178 1.00 95.06 83 GLU A C 1
ATOM 669 O O . GLU A 1 83 ? 19.973 0.006 -7.699 1.00 95.06 83 GLU A O 1
ATOM 674 N N . THR A 1 84 ? 20.006 -1.331 -9.488 1.00 93.12 84 THR A N 1
ATOM 675 C CA . THR A 1 84 ? 19.649 -0.283 -10.460 1.00 93.12 84 THR A CA 1
ATOM 676 C C . THR A 1 84 ? 18.276 -0.491 -11.098 1.00 93.12 84 THR A C 1
ATOM 678 O O . THR A 1 84 ? 17.708 -1.586 -11.103 1.00 93.12 84 THR A O 1
ATOM 681 N N . ILE A 1 85 ? 17.734 0.591 -11.668 1.00 91.19 85 ILE A N 1
ATOM 682 C CA . ILE A 1 85 ? 16.508 0.569 -12.470 1.00 91.19 85 ILE A CA 1
ATOM 683 C C . ILE A 1 85 ? 16.862 0.499 -13.955 1.00 91.19 85 ILE A C 1
ATOM 685 O O . ILE A 1 85 ? 17.530 1.378 -14.498 1.00 91.19 85 ILE A O 1
ATOM 689 N N . GLU A 1 86 ? 16.362 -0.529 -14.630 1.00 89.31 86 GLU A N 1
ATOM 690 C CA . GLU A 1 86 ? 16.492 -0.715 -16.070 1.00 89.31 86 GLU A CA 1
ATOM 691 C C . GLU A 1 86 ? 15.232 -0.212 -16.780 1.00 89.31 86 GLU A C 1
ATOM 693 O O . GLU A 1 86 ? 14.121 -0.679 -16.517 1.00 89.31 86 GLU A O 1
ATOM 698 N N . VAL A 1 87 ? 15.406 0.729 -17.712 1.00 88.06 87 VAL A N 1
ATOM 699 C CA . VAL A 1 87 ? 14.316 1.223 -18.561 1.00 88.06 87 VAL A CA 1
ATOM 700 C C . VAL A 1 87 ? 14.132 0.285 -19.753 1.00 88.06 87 VAL A C 1
ATOM 702 O O . VAL A 1 87 ? 15.045 0.077 -20.562 1.00 88.06 87 VAL A O 1
ATOM 705 N N . LEU A 1 88 ? 12.927 -0.267 -19.858 1.00 80.19 88 LEU A N 1
ATOM 706 C CA . LEU A 1 88 ? 12.464 -1.111 -20.950 1.00 80.19 88 LEU A CA 1
ATOM 707 C C . LEU A 1 88 ? 11.707 -0.224 -21.945 1.00 80.19 88 LEU A C 1
ATOM 709 O O . LEU A 1 88 ? 10.518 0.050 -21.785 1.00 80.19 88 LEU A O 1
ATOM 713 N N . ASN A 1 89 ? 12.437 0.269 -22.944 1.00 71.75 89 ASN A N 1
ATOM 714 C CA . ASN A 1 89 ? 11.941 1.157 -23.998 1.00 71.75 89 ASN A CA 1
ATOM 715 C C . ASN A 1 89 ? 12.127 0.594 -25.420 1.00 71.75 89 ASN A C 1
ATOM 717 O O . ASN A 1 89 ? 11.743 1.256 -26.377 1.00 71.75 89 ASN A O 1
ATOM 721 N N . ASN A 1 90 ? 12.718 -0.598 -25.573 1.00 64.88 90 ASN A N 1
ATOM 722 C CA . ASN A 1 90 ? 13.009 -1.200 -26.877 1.00 64.88 90 ASN A CA 1
ATOM 723 C C . ASN A 1 90 ? 12.685 -2.709 -26.895 1.00 64.88 90 ASN A C 1
ATOM 725 O O . ASN A 1 90 ? 12.923 -3.401 -25.900 1.00 64.88 90 ASN A O 1
ATOM 729 N N . GLN A 1 91 ? 12.172 -3.213 -28.025 1.00 62.31 91 GLN A N 1
ATOM 730 C CA . GLN A 1 91 ? 11.771 -4.615 -28.226 1.00 62.31 91 GLN A CA 1
ATOM 731 C C . GLN A 1 91 ? 12.938 -5.598 -28.031 1.00 62.31 91 GLN A C 1
ATOM 733 O O . GLN A 1 91 ? 12.737 -6.682 -27.484 1.00 62.31 91 GLN A O 1
ATOM 738 N N . ASP A 1 92 ? 14.169 -5.186 -28.348 1.00 58.62 92 ASP A N 1
ATOM 739 C CA . ASP A 1 92 ? 15.370 -6.015 -28.167 1.00 58.62 92 ASP A CA 1
ATOM 740 C C . ASP A 1 92 ? 15.656 -6.351 -26.692 1.00 58.62 92 ASP A C 1
ATOM 742 O O . ASP A 1 92 ? 16.065 -7.467 -26.370 1.00 58.62 92 ASP A O 1
ATOM 746 N N . LYS A 1 93 ? 15.384 -5.415 -25.768 1.00 56.62 93 LYS A N 1
ATOM 747 C CA . LYS A 1 93 ? 15.571 -5.634 -24.320 1.00 56.62 93 LYS A CA 1
ATOM 748 C C . LYS A 1 93 ? 14.481 -6.514 -23.711 1.00 56.62 93 LYS A C 1
ATOM 750 O O . LYS A 1 93 ? 14.706 -7.131 -22.677 1.00 56.62 93 LYS A O 1
ATOM 755 N N . LEU A 1 94 ? 13.298 -6.577 -24.325 1.00 59.03 94 LEU A N 1
ATOM 756 C CA . LEU A 1 94 ? 12.232 -7.482 -23.884 1.00 59.03 94 LEU A CA 1
ATOM 757 C C . LEU A 1 94 ? 12.580 -8.939 -24.224 1.00 59.03 94 LEU A C 1
ATOM 759 O O . LEU A 1 94 ? 12.379 -9.823 -23.393 1.00 59.03 94 LEU A O 1
ATOM 763 N N . ALA A 1 95 ? 13.173 -9.183 -25.397 1.00 59.50 95 ALA A N 1
ATOM 764 C CA . ALA A 1 95 ? 13.561 -10.521 -25.846 1.00 59.50 95 ALA A CA 1
ATOM 765 C C . ALA A 1 95 ? 14.715 -11.132 -25.028 1.00 59.50 95 ALA A C 1
ATOM 767 O O . ALA A 1 95 ? 14.714 -12.337 -24.780 1.00 59.50 95 ALA A O 1
ATOM 768 N N . SER A 1 96 ? 15.672 -10.322 -24.556 1.00 59.81 96 SER A N 1
ATOM 769 C CA . SER A 1 96 ? 16.786 -10.805 -23.721 1.00 59.81 96 SER A CA 1
ATOM 770 C C . SER A 1 96 ? 16.357 -11.303 -22.337 1.00 59.81 96 SER A C 1
ATOM 772 O O . SER A 1 96 ? 17.117 -12.017 -21.691 1.00 59.81 96 SER A O 1
ATOM 774 N N . TYR A 1 97 ? 15.158 -10.932 -21.879 1.00 59.47 97 TYR A N 1
ATOM 775 C CA . TYR A 1 97 ? 14.631 -11.292 -20.558 1.00 59.47 97 TYR A CA 1
ATOM 776 C C . TYR A 1 97 ? 13.447 -12.265 -20.597 1.00 59.47 97 TYR A C 1
ATOM 778 O O . TYR A 1 97 ? 12.941 -12.630 -19.541 1.00 59.47 97 TYR A O 1
ATOM 786 N N . ALA A 1 98 ? 13.004 -12.680 -21.787 1.00 60.31 98 ALA A N 1
ATOM 787 C CA . ALA A 1 98 ? 11.933 -13.661 -21.973 1.00 60.31 98 ALA A CA 1
ATOM 788 C C . ALA A 1 98 ? 12.442 -15.120 -22.047 1.00 60.31 98 ALA A C 1
ATOM 790 O O . ALA A 1 98 ? 11.679 -16.007 -22.429 1.00 60.31 98 ALA A O 1
ATOM 791 N N . ARG A 1 99 ? 13.721 -15.363 -21.724 1.00 42.31 99 ARG A N 1
ATOM 792 C CA . ARG A 1 99 ? 14.333 -16.696 -21.624 1.00 42.31 99 ARG A CA 1
ATOM 793 C C . ARG A 1 99 ? 14.514 -17.118 -20.177 1.00 42.31 99 ARG A C 1
ATOM 795 O O . ARG A 1 99 ? 14.895 -16.243 -19.370 1.00 42.31 99 ARG A O 1
#

Foldseek 3Di:
DPDFDDDDPVCVVDPVLVVVVRDPQAAEAADAPVCVVVDDADPPDHGNYDHTYPDPVRNVVNVVVVVVVDDDQWDWDQDPVVRDIDTHNDPVVVVVPPD

InterPro domains:
  IPR001273 Aromatic amino acid hydroxylase [PTHR11473] (2-96)
  IPR019774 Aromatic amino acid hydroxylase, C-terminal [PF00351] (2-97)
  IPR019774 Aromatic amino acid hydroxylase, C-terminal [PR00372] (6-24)
  IPR019774 Aromatic amino acid hydroxylase, C-terminal [PR00372] (37-56)
  IPR019774 Aromatic amino acid hydroxylase, C-terminal [PR00372] (72-90)
  IPR019774 Aromatic amino acid hydroxylase, C-terminal [PS51410] (1-99)
  IPR036329 Aromatic amino acid monoxygenase, C-terminal doma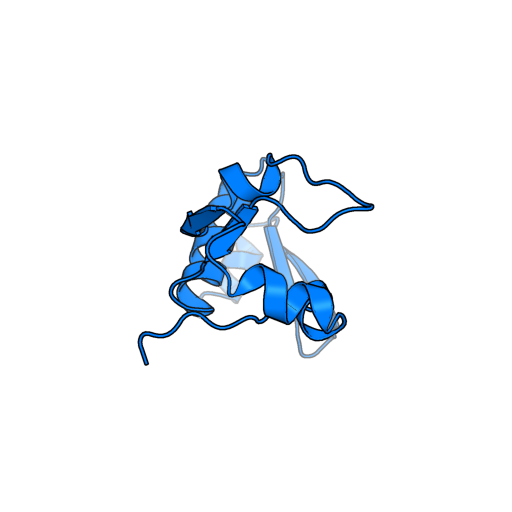in superfamily [SSF56534] (2-95)
  IPR036951 Aromatic amino acid hydroxylase superfamily [G3DSA:1.10.800.10] (1-99)

Sequence (99 aa):
GDEIKAYGAGILSSFGEIEYSMTDKPEKRPFDPSQAASTKYPITEYQPIYYVAESFQDAKDKVREFAGTLTRPFHVRYNPYTETIEVLNNQDKLASYAR